Protein AF-A0A9D6YHD1-F1 (afdb_monomer_lite)

Secondary structure (DSSP, 8-state):
-HHHHHHHHHHHHHHHHHHHHHHHHHHHHHIIIIIS--------TTHHHHHHHHHHHT-SSHHHHHTTTHHHHHHHHTTHHHHHHHHHHHHHHHHHHTT----

Foldseek 3Di:
DVVLQVVLVVLLCVLLVQLVVLLVVLLVQCCCCPVVVDDDDDPRLQVSLVSQLVNQCSHPDPVRNVCSNVSNVSSVPVDPVVVVVVVVVVVVVVVVVVPDDDD

Radius of gyration: 18.27 Å; chains: 1; bounding box: 34×56×42 Å

Structure (mmCIF, N/CA/C/O backbone):
data_AF-A0A9D6YHD1-F1
#
_entry.id   AF-A0A9D6YHD1-F1
#
loop_
_atom_site.group_PDB
_atom_site.id
_atom_site.type_symbol
_atom_site.label_atom_id
_atom_site.label_alt_id
_atom_site.label_comp_id
_atom_site.label_asym_id
_atom_site.label_entity_id
_atom_site.label_seq_id
_atom_site.pdbx_PDB_ins_code
_atom_site.Cartn_x
_atom_site.Cartn_y
_atom_site.Cartn_z
_atom_site.occupancy
_atom_site.B_iso_or_equiv
_atom_site.auth_seq_id
_atom_site.auth_comp_id
_atom_site.auth_asym_id
_atom_site.auth_atom_id
_atom_site.pdbx_PDB_model_num
ATOM 1 N N . MET A 1 1 ? 16.959 3.214 -22.880 1.00 61.91 1 MET A N 1
ATOM 2 C CA . MET A 1 1 ? 16.811 2.101 -21.917 1.00 61.91 1 MET A CA 1
ATOM 3 C C . MET A 1 1 ? 17.118 2.526 -20.476 1.00 61.91 1 MET A C 1
ATOM 5 O O . MET A 1 1 ? 16.288 2.270 -19.626 1.00 61.91 1 MET A O 1
ATOM 9 N N . GLN A 1 2 ? 18.213 3.245 -20.176 1.00 71.19 2 GLN A N 1
ATOM 10 C CA . GLN A 1 2 ? 18.479 3.740 -18.803 1.00 71.19 2 GLN A CA 1
ATOM 11 C C . GLN A 1 2 ? 17.476 4.791 -18.283 1.00 71.19 2 GLN A C 1
ATOM 13 O O . GLN A 1 2 ? 17.034 4.705 -17.143 1.00 71.19 2 GLN A O 1
ATOM 18 N N . VAL A 1 3 ? 17.088 5.767 -19.112 1.00 75.38 3 VAL A N 1
ATOM 19 C CA . VAL A 1 3 ? 16.202 6.877 -18.694 1.00 75.38 3 VAL A CA 1
ATOM 20 C C . VAL A 1 3 ? 14.812 6.381 -18.278 1.00 75.38 3 VAL A C 1
ATOM 22 O O . VAL A 1 3 ? 14.273 6.819 -17.268 1.00 75.38 3 VAL A O 1
ATOM 25 N N . THR A 1 4 ? 14.260 5.415 -19.015 1.00 77.69 4 THR A N 1
ATOM 26 C CA . THR A 1 4 ? 12.967 4.781 -18.716 1.00 77.69 4 THR A CA 1
ATOM 27 C C . T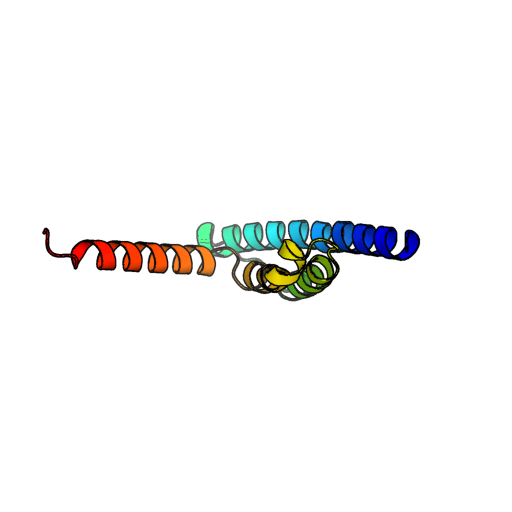HR A 1 4 ? 12.985 4.026 -17.387 1.00 77.69 4 THR A C 1
ATOM 29 O O . THR A 1 4 ? 12.018 4.089 -16.637 1.00 77.69 4 THR A O 1
ATOM 32 N N . THR A 1 5 ? 14.099 3.370 -17.052 1.00 80.31 5 THR A N 1
ATOM 33 C CA . THR A 1 5 ? 14.255 2.649 -15.782 1.00 80.31 5 THR A CA 1
ATOM 34 C C . THR A 1 5 ? 14.348 3.608 -14.597 1.00 80.31 5 THR A C 1
ATOM 36 O O . THR A 1 5 ? 13.705 3.380 -13.579 1.00 80.31 5 THR A O 1
ATOM 39 N N . ILE A 1 6 ? 15.097 4.707 -14.733 1.00 84.81 6 ILE A N 1
ATOM 40 C CA . ILE A 1 6 ? 15.212 5.730 -13.680 1.00 84.81 6 ILE A CA 1
ATOM 41 C C . ILE A 1 6 ? 13.847 6.368 -13.406 1.00 84.81 6 ILE A C 1
ATOM 43 O O . ILE A 1 6 ? 13.449 6.475 -12.249 1.00 84.81 6 ILE A O 1
ATOM 47 N N . ALA A 1 7 ? 13.106 6.722 -14.459 1.00 82.56 7 ALA A N 1
ATOM 48 C CA . ALA A 1 7 ? 11.767 7.285 -14.324 1.00 82.56 7 ALA A CA 1
ATOM 49 C C . ALA A 1 7 ? 10.805 6.326 -13.600 1.00 82.56 7 ALA A C 1
ATOM 51 O O . ALA A 1 7 ? 10.111 6.750 -12.680 1.00 82.56 7 ALA A O 1
ATOM 52 N N . ALA A 1 8 ? 10.810 5.035 -13.953 1.00 77.81 8 ALA A N 1
ATOM 53 C CA . ALA A 1 8 ? 9.986 4.020 -13.294 1.00 77.81 8 ALA A CA 1
ATOM 54 C C . ALA A 1 8 ? 10.312 3.888 -11.796 1.00 77.81 8 ALA A C 1
ATOM 56 O O . ALA A 1 8 ? 9.408 3.908 -10.964 1.00 77.81 8 ALA A O 1
ATOM 57 N N . TRP A 1 9 ? 11.598 3.849 -11.430 1.00 83.50 9 TRP A N 1
ATOM 58 C CA . TRP A 1 9 ? 12.018 3.820 -10.025 1.00 83.50 9 TRP A CA 1
ATOM 59 C C . TRP A 1 9 ? 11.616 5.081 -9.259 1.00 83.50 9 TRP A C 1
ATOM 61 O O . TRP A 1 9 ? 11.152 4.981 -8.126 1.00 83.50 9 TRP A O 1
ATOM 71 N N . SER A 1 10 ? 11.758 6.266 -9.859 1.00 85.75 10 SER A N 1
ATOM 72 C CA . SER A 1 10 ? 11.328 7.517 -9.225 1.00 85.75 10 SER A CA 1
ATOM 73 C C . SER A 1 10 ? 9.81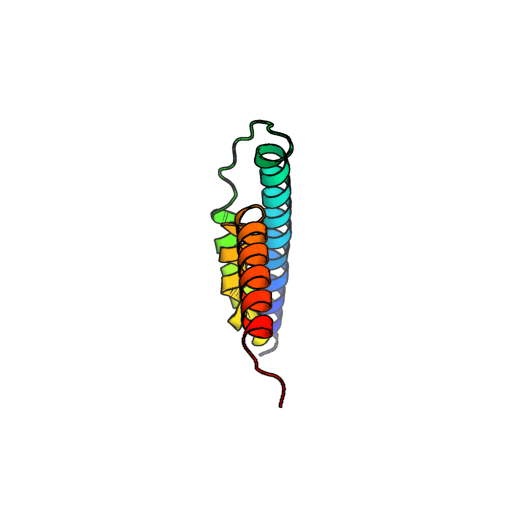9 7.538 -8.980 1.00 85.75 10 SER A C 1
ATOM 75 O O . SER A 1 10 ? 9.386 7.897 -7.889 1.00 85.75 10 SER A O 1
ATOM 77 N N . ILE A 1 11 ? 9.025 7.112 -9.964 1.00 80.81 11 ILE A N 1
ATOM 78 C CA . ILE A 1 11 ? 7.564 7.015 -9.856 1.00 80.81 11 ILE A CA 1
ATOM 79 C C . ILE A 1 11 ? 7.178 6.008 -8.768 1.00 80.81 11 ILE A C 1
ATOM 81 O O . ILE A 1 11 ? 6.377 6.339 -7.897 1.00 80.81 11 ILE A O 1
ATOM 85 N N . PHE A 1 12 ? 7.791 4.822 -8.770 1.00 76.81 12 PHE A N 1
ATOM 86 C CA . PHE A 1 12 ? 7.561 3.781 -7.772 1.00 76.81 12 PHE A CA 1
ATOM 87 C C . PHE A 1 12 ? 7.860 4.264 -6.348 1.00 76.81 12 PHE A C 1
ATOM 89 O O . PHE A 1 12 ? 7.027 4.107 -5.459 1.00 76.81 12 PHE A O 1
ATOM 96 N N . VAL A 1 13 ? 9.016 4.896 -6.122 1.00 82.31 13 VAL A N 1
ATOM 97 C CA . VAL A 1 13 ? 9.407 5.380 -4.788 1.00 82.31 13 VAL A CA 1
ATOM 98 C C . VAL A 1 13 ? 8.501 6.517 -4.322 1.00 82.31 13 VAL A C 1
ATOM 100 O O . VAL A 1 13 ? 8.076 6.517 -3.169 1.00 82.31 13 VAL A O 1
ATOM 103 N N . LEU A 1 14 ? 8.183 7.473 -5.199 1.00 81.50 14 LEU A N 1
ATOM 104 C CA . LEU A 1 14 ? 7.356 8.621 -4.833 1.00 81.50 14 LEU A CA 1
ATOM 105 C C . LEU A 1 14 ? 5.908 8.202 -4.569 1.00 81.50 14 LEU A C 1
ATOM 107 O O . LEU A 1 14 ? 5.393 8.455 -3.484 1.00 81.50 14 LEU A O 1
ATOM 111 N N . LEU A 1 15 ? 5.263 7.523 -5.517 1.00 77.31 15 LEU A N 1
ATOM 112 C CA . LEU A 1 15 ? 3.861 7.120 -5.381 1.00 77.31 15 LEU A CA 1
ATOM 113 C C . LEU A 1 15 ? 3.686 5.981 -4.373 1.00 77.31 15 LEU A C 1
ATOM 115 O O . LEU A 1 15 ? 2.773 6.036 -3.554 1.00 77.31 15 LEU A O 1
ATOM 119 N N . GLY A 1 16 ? 4.574 4.984 -4.383 1.00 75.38 16 GLY A N 1
ATOM 120 C CA . GLY A 1 16 ? 4.564 3.888 -3.412 1.00 75.38 16 GLY A CA 1
ATOM 121 C C . GLY A 1 16 ? 4.860 4.372 -1.992 1.00 75.38 16 GLY A C 1
ATOM 122 O O . GLY A 1 16 ? 4.179 3.975 -1.049 1.00 75.38 16 GLY A O 1
ATOM 123 N N . GLY A 1 17 ? 5.811 5.296 -1.826 1.00 76.81 17 GLY A N 1
ATOM 124 C CA . GLY A 1 17 ? 6.099 5.926 -0.537 1.00 76.81 17 GLY A CA 1
ATOM 125 C C . GLY A 1 17 ? 4.934 6.778 -0.024 1.00 76.81 17 GLY A C 1
ATOM 126 O O . GLY A 1 17 ? 4.533 6.641 1.132 1.00 76.81 17 GLY A O 1
ATOM 127 N N . SER A 1 18 ? 4.338 7.614 -0.883 1.00 74.94 18 SER A N 1
ATOM 128 C CA . SER A 1 18 ? 3.131 8.380 -0.537 1.00 74.94 18 SER A CA 1
ATOM 129 C C . SER A 1 18 ? 1.963 7.471 -0.163 1.00 74.94 18 SER A C 1
ATOM 131 O O . SER A 1 18 ? 1.252 7.758 0.797 1.00 74.94 18 SER A O 1
ATOM 133 N N . PHE A 1 19 ? 1.798 6.350 -0.862 1.00 76.00 19 PHE A N 1
ATOM 134 C CA . PHE A 1 19 ? 0.794 5.349 -0.536 1.00 76.00 19 PHE A CA 1
ATOM 135 C C . PHE A 1 19 ? 0.995 4.751 0.860 1.00 76.00 19 PHE A C 1
ATOM 137 O O . PHE A 1 19 ? 0.036 4.698 1.621 1.00 76.00 19 PHE A O 1
ATOM 144 N N . ILE A 1 20 ? 2.222 4.380 1.244 1.00 76.69 20 ILE A N 1
ATOM 145 C CA . ILE A 1 20 ? 2.502 3.858 2.595 1.00 76.69 20 ILE A CA 1
ATOM 146 C C . ILE A 1 20 ? 2.118 4.882 3.670 1.00 76.69 20 ILE A C 1
ATOM 148 O O . ILE A 1 20 ? 1.515 4.516 4.681 1.00 76.69 20 ILE A O 1
ATOM 152 N N . LEU A 1 21 ? 2.427 6.165 3.457 1.00 77.75 21 LEU A N 1
ATOM 153 C CA . LEU A 1 21 ? 2.065 7.231 4.396 1.00 77.75 21 LEU A CA 1
ATOM 154 C C . LEU A 1 21 ? 0.545 7.382 4.526 1.00 77.75 21 LEU A C 1
ATOM 156 O O . LEU A 1 21 ? 0.032 7.467 5.643 1.00 77.75 21 LEU A O 1
ATOM 160 N N . VAL A 1 22 ? -0.176 7.373 3.402 1.00 76.06 22 VAL A N 1
ATOM 161 C CA . VAL A 1 22 ? -1.641 7.471 3.391 1.00 76.06 22 VAL A CA 1
ATOM 162 C C . VAL A 1 22 ? -2.282 6.238 4.030 1.00 76.06 22 VAL A C 1
ATOM 164 O O . VAL A 1 22 ? -3.128 6.397 4.905 1.00 76.06 22 VAL A O 1
ATOM 167 N N . ALA A 1 23 ? -1.827 5.033 3.682 1.00 73.12 23 ALA A N 1
ATOM 168 C CA . ALA A 1 23 ? -2.314 3.778 4.248 1.00 73.12 23 ALA A CA 1
ATOM 169 C C . ALA A 1 23 ? -2.065 3.700 5.763 1.00 73.12 23 ALA A C 1
ATOM 171 O O . ALA A 1 23 ? -2.948 3.302 6.520 1.00 73.12 23 ALA A O 1
ATOM 172 N N . THR A 1 24 ? -0.898 4.153 6.234 1.00 75.81 24 THR A N 1
ATOM 173 C CA . THR A 1 24 ? -0.585 4.214 7.672 1.00 75.81 24 THR A CA 1
ATOM 174 C C . THR A 1 24 ? -1.508 5.194 8.392 1.00 75.81 24 THR A C 1
ATOM 176 O O . THR A 1 24 ? -2.060 4.869 9.441 1.00 75.81 24 THR A O 1
ATOM 179 N N . ASN A 1 25 ? -1.721 6.385 7.826 1.00 75.69 25 ASN A N 1
ATOM 180 C CA . ASN A 1 25 ? -2.635 7.366 8.404 1.00 75.69 25 ASN A CA 1
ATOM 181 C C . ASN A 1 25 ? -4.082 6.845 8.428 1.00 75.69 25 ASN A C 1
ATOM 183 O O . ASN A 1 25 ? -4.775 7.005 9.429 1.00 75.69 25 ASN A O 1
ATOM 187 N N . ASN A 1 26 ? -4.513 6.167 7.364 1.00 74.81 26 ASN A N 1
ATOM 188 C CA . ASN A 1 26 ? -5.820 5.524 7.263 1.00 74.81 26 ASN A CA 1
ATOM 189 C C . ASN A 1 26 ? -5.991 4.432 8.339 1.00 74.81 26 ASN A C 1
ATOM 191 O O . ASN A 1 26 ? -6.976 4.435 9.075 1.00 74.81 26 ASN A O 1
ATOM 195 N N . ALA A 1 27 ? -4.982 3.578 8.542 1.00 72.62 27 ALA A N 1
ATOM 196 C CA . ALA A 1 27 ? -4.978 2.581 9.614 1.00 72.62 27 ALA A CA 1
ATOM 197 C C . ALA A 1 27 ? -5.075 3.217 11.015 1.00 72.62 27 ALA A C 1
ATOM 199 O O . ALA A 1 27 ? -5.823 2.732 11.865 1.00 72.62 27 ALA A O 1
ATOM 200 N N . VAL A 1 28 ? -4.373 4.330 11.256 1.00 75.50 28 VAL A N 1
ATOM 201 C CA . VAL A 1 28 ? -4.447 5.073 12.526 1.00 75.50 28 VAL A CA 1
ATOM 202 C C . VAL A 1 28 ? -5.834 5.677 12.740 1.00 75.50 28 VAL A C 1
ATOM 204 O O . VAL A 1 28 ? -6.383 5.556 13.834 1.00 75.50 28 VAL A O 1
ATOM 207 N N . VAL A 1 29 ? -6.421 6.308 11.721 1.00 73.81 29 VAL A N 1
ATOM 208 C CA . VAL A 1 29 ? -7.781 6.867 11.798 1.00 73.81 29 VAL A CA 1
ATOM 209 C C . VAL A 1 29 ? -8.794 5.758 12.067 1.00 73.81 29 VAL A C 1
ATOM 211 O O . VAL A 1 29 ? -9.584 5.868 12.999 1.00 73.81 29 VAL A O 1
ATOM 214 N N . CYS A 1 30 ? -8.689 4.639 11.353 1.00 71.94 30 CYS A N 1
ATOM 215 C CA . CYS A 1 30 ? -9.536 3.476 11.565 1.00 71.94 30 CYS A CA 1
ATOM 216 C C . CYS A 1 30 ? -9.400 2.908 12.987 1.00 71.94 30 CYS A C 1
ATOM 218 O O . CYS A 1 30 ? -10.395 2.562 13.619 1.00 71.94 30 CYS A O 1
ATOM 220 N N . TRP A 1 31 ? -8.184 2.828 13.530 1.00 69.44 31 TRP A N 1
ATOM 221 C CA . TRP A 1 31 ? -7.972 2.416 14.918 1.00 69.44 31 TRP A CA 1
ATOM 222 C C . TRP A 1 31 ? -8.638 3.387 15.900 1.00 69.44 31 TRP A C 1
ATOM 224 O O . TRP A 1 31 ? -9.302 2.970 16.852 1.00 69.44 31 TRP A O 1
ATOM 234 N N . ARG A 1 32 ? -8.508 4.695 15.660 1.00 74.06 32 ARG A N 1
ATOM 235 C CA . ARG A 1 32 ? -9.132 5.718 16.505 1.00 74.06 32 ARG A CA 1
ATOM 236 C C . ARG A 1 32 ? -10.658 5.658 16.457 1.00 74.06 32 ARG A C 1
ATOM 238 O O . ARG A 1 32 ? -11.283 5.749 17.509 1.00 74.06 32 ARG A O 1
ATOM 245 N N . GLU A 1 33 ? -11.242 5.441 15.287 1.00 71.25 33 GLU A N 1
ATOM 246 C CA . GLU A 1 33 ? -12.694 5.366 15.107 1.00 71.25 33 GLU A CA 1
ATOM 247 C C . GLU A 1 33 ? -13.290 4.053 15.621 1.00 71.25 33 GLU A C 1
ATOM 249 O O . GLU A 1 33 ? -14.240 4.071 16.398 1.00 71.25 33 GLU A O 1
ATOM 254 N N . PHE A 1 34 ? -12.733 2.903 15.239 1.00 69.19 34 PHE A N 1
ATOM 255 C CA . PHE A 1 34 ? -13.343 1.605 15.544 1.00 69.19 34 PHE A CA 1
ATOM 256 C C . PHE A 1 34 ? -12.935 1.046 16.907 1.00 69.19 34 PHE A C 1
ATOM 258 O O . PHE A 1 34 ? -13.764 0.449 17.596 1.00 69.19 34 PHE A O 1
ATOM 265 N N . VAL A 1 35 ? -11.674 1.229 17.313 1.00 72.88 35 VAL A N 1
ATOM 266 C CA . VAL A 1 35 ? -11.164 0.684 18.583 1.00 72.88 35 VAL A CA 1
ATOM 267 C C . VAL A 1 35 ? -11.310 1.703 19.702 1.00 72.88 35 VAL A C 1
ATOM 269 O O . VAL A 1 35 ? -11.850 1.383 20.760 1.00 72.88 35 VAL A O 1
ATOM 272 N N . LEU A 1 36 ? -10.868 2.942 19.468 1.00 77.94 36 LEU A N 1
ATOM 273 C CA . LEU A 1 36 ? -10.918 3.999 20.484 1.00 77.94 36 LEU A CA 1
ATOM 274 C C . LEU A 1 36 ? -12.248 4.771 20.497 1.00 77.94 36 LEU A C 1
ATOM 276 O O . LEU A 1 36 ? -12.450 5.577 21.404 1.00 77.94 36 LEU A O 1
ATOM 280 N N . LYS A 1 37 ? -13.156 4.513 19.541 1.00 77.38 37 LYS A N 1
ATOM 281 C CA . LYS A 1 37 ? -14.480 5.157 19.420 1.00 77.38 37 LYS A CA 1
ATOM 282 C C . LYS A 1 37 ? -14.424 6.690 19.406 1.00 77.38 37 LYS A C 1
ATOM 284 O O . LYS A 1 37 ? -15.309 7.354 19.941 1.00 77.38 37 LYS A O 1
ATOM 289 N N . GLN A 1 38 ? -13.370 7.254 18.822 1.00 74.06 38 GLN A N 1
ATOM 290 C CA . GLN A 1 38 ? -13.210 8.694 18.626 1.00 74.06 38 GLN A CA 1
ATOM 291 C C . GLN A 1 38 ? -13.692 9.066 17.226 1.00 74.06 38 GLN A C 1
ATOM 293 O O . GLN A 1 38 ? -13.200 8.505 16.252 1.00 74.06 38 GLN A O 1
ATOM 298 N N . GLU A 1 39 ? -14.616 10.019 17.108 1.00 63.78 39 GLU A N 1
ATOM 299 C CA . GLU A 1 39 ? -15.071 10.487 15.797 1.00 63.78 39 GLU A CA 1
ATOM 300 C C . GLU A 1 39 ? -13.919 11.165 15.033 1.00 63.78 39 GLU A C 1
ATOM 302 O O . GLU A 1 39 ? -13.251 12.068 15.549 1.00 63.78 39 GLU A O 1
ATOM 307 N N . SER A 1 40 ? -13.672 10.728 13.797 1.00 59.00 40 SER A N 1
ATOM 308 C CA . SER A 1 40 ? -12.792 11.406 12.847 1.00 59.00 40 SER A CA 1
ATOM 309 C C . SER A 1 40 ? -13.476 11.542 11.483 1.00 59.00 40 SER A C 1
ATOM 311 O O . SER A 1 40 ? -14.295 10.714 11.097 1.00 59.00 40 SER A O 1
ATOM 313 N N . PRO A 1 41 ? -13.208 12.626 10.743 1.00 56.69 41 PRO A N 1
ATOM 314 C CA . PRO A 1 41 ? -13.632 12.744 9.356 1.00 56.69 41 PRO A CA 1
ATOM 315 C C . PRO A 1 41 ? -12.575 12.108 8.437 1.00 56.69 41 PRO A C 1
ATOM 317 O O . PRO A 1 41 ? -11.441 12.583 8.384 1.00 56.69 41 PRO A O 1
ATOM 320 N N . SER A 1 42 ? -12.934 11.071 7.673 1.00 54.19 42 SER A N 1
ATOM 321 C CA . SER A 1 42 ? -12.009 10.403 6.742 1.00 54.19 42 SER A CA 1
ATOM 322 C C . SER A 1 42 ? -12.535 10.393 5.300 1.00 54.19 42 SER A C 1
ATOM 324 O O . SER A 1 42 ? -13.294 9.519 4.896 1.00 54.19 42 SER A O 1
ATOM 326 N N . VAL A 1 43 ? -12.112 11.382 4.502 1.00 54.22 43 VAL A N 1
ATOM 327 C CA . VAL A 1 43 ? -12.292 11.442 3.024 1.00 54.22 43 VAL A CA 1
ATOM 328 C C . VAL A 1 43 ? -11.044 10.910 2.288 1.00 54.22 43 VAL A C 1
ATOM 330 O O . VAL A 1 43 ? -10.977 10.833 1.065 1.00 54.22 43 VAL A O 1
ATOM 333 N N . VAL A 1 44 ? -10.030 10.512 3.053 1.00 56.09 44 VAL A N 1
ATOM 334 C CA . VAL A 1 44 ? -8.688 10.140 2.598 1.00 56.09 44 VAL A CA 1
ATOM 335 C C . VAL A 1 44 ? -8.556 8.749 1.912 1.00 56.09 44 VAL A C 1
ATOM 337 O O . VAL A 1 44 ? -7.686 8.635 1.047 1.00 56.09 44 VAL A O 1
ATOM 340 N N . PRO A 1 45 ? -9.386 7.712 2.180 1.00 59.00 45 PRO A N 1
ATOM 341 C CA . PRO A 1 45 ? -9.044 6.307 1.894 1.00 59.00 45 PRO A CA 1
ATOM 342 C C . PRO A 1 45 ? -9.332 5.828 0.459 1.00 59.00 45 PRO A C 1
ATOM 344 O O . PRO A 1 45 ? -9.296 4.634 0.187 1.00 59.00 45 PRO A O 1
ATOM 347 N N . LEU A 1 46 ? -9.707 6.722 -0.462 1.00 62.31 46 LEU A N 1
ATOM 348 C CA . LEU A 1 46 ? -9.920 6.353 -1.872 1.00 62.31 46 LEU A CA 1
ATOM 349 C C . LEU A 1 46 ? -8.806 6.886 -2.777 1.00 62.31 46 LEU A C 1
ATOM 351 O O . LEU A 1 46 ? -8.447 6.277 -3.783 1.00 62.31 46 LEU A O 1
ATOM 355 N N . ILE A 1 47 ? -8.259 8.049 -2.419 1.00 65.81 47 ILE A N 1
ATOM 356 C CA . ILE A 1 47 ? -7.227 8.728 -3.204 1.00 65.81 47 ILE A CA 1
ATOM 357 C C . ILE A 1 47 ? -5.870 8.041 -2.989 1.00 65.81 47 ILE A C 1
ATOM 359 O O . ILE A 1 47 ? -5.086 7.934 -3.933 1.00 65.81 47 ILE A O 1
ATOM 363 N N . GLY A 1 48 ? -5.611 7.519 -1.785 1.00 69.00 48 GLY A N 1
ATOM 364 C CA . GLY A 1 48 ? -4.382 6.797 -1.457 1.00 69.00 48 GLY A CA 1
ATOM 365 C C . GLY A 1 48 ? -4.183 5.540 -2.298 1.00 69.00 48 GLY A C 1
ATOM 366 O O . GLY A 1 48 ? -3.120 5.348 -2.877 1.00 69.00 48 GLY A O 1
ATOM 367 N N . GLY A 1 49 ? -5.214 4.716 -2.426 1.00 70.56 49 GLY A N 1
ATOM 368 C CA . GLY A 1 49 ? -5.179 3.400 -3.043 1.00 70.56 49 GLY A CA 1
ATOM 369 C C . GLY A 1 49 ? -5.048 3.501 -4.548 1.00 70.56 49 GLY A C 1
ATOM 370 O O . GLY A 1 49 ? -4.318 2.717 -5.144 1.00 70.56 49 GLY A O 1
ATOM 371 N N . ILE A 1 50 ? -5.674 4.511 -5.161 1.00 76.75 50 ILE A N 1
ATOM 372 C CA . ILE A 1 50 ? -5.490 4.808 -6.586 1.00 76.75 50 ILE A CA 1
ATOM 373 C C . ILE A 1 50 ? -4.042 5.241 -6.848 1.00 76.75 50 ILE A C 1
ATOM 375 O O . ILE A 1 50 ? -3.411 4.732 -7.774 1.00 76.75 50 ILE A O 1
ATOM 379 N N . LEU A 1 51 ? -3.482 6.126 -6.016 1.00 77.75 51 LEU A N 1
ATOM 380 C CA . LEU A 1 51 ? -2.080 6.546 -6.137 1.00 77.75 51 LEU A CA 1
ATOM 381 C C . LEU A 1 51 ? -1.108 5.381 -5.899 1.00 77.75 51 LEU A C 1
ATOM 383 O O . LEU A 1 51 ? -0.140 5.233 -6.643 1.00 77.75 51 LEU A O 1
ATOM 387 N N . GLY A 1 52 ? -1.389 4.530 -4.912 1.00 76.56 52 GLY A N 1
ATOM 388 C CA . GLY A 1 52 ? -0.613 3.330 -4.617 1.00 76.56 52 GLY A CA 1
ATOM 389 C C . GLY A 1 52 ? -0.670 2.303 -5.735 1.00 76.56 52 GLY A C 1
ATOM 390 O O . GLY A 1 52 ? 0.369 1.797 -6.141 1.00 76.56 52 GLY A O 1
ATOM 391 N N . TYR A 1 53 ? -1.849 2.053 -6.301 1.00 81.94 53 TYR A N 1
ATOM 392 C CA . TYR A 1 53 ? -2.019 1.164 -7.446 1.00 81.94 53 TYR A CA 1
ATOM 393 C C . TYR A 1 53 ? -1.200 1.639 -8.647 1.00 81.94 53 TYR A C 1
ATOM 395 O O . TYR A 1 53 ? -0.408 0.875 -9.195 1.00 81.94 53 TYR A O 1
ATOM 403 N N . VAL A 1 54 ? -1.320 2.921 -9.011 1.00 81.31 54 VAL A N 1
ATOM 404 C CA . VAL A 1 54 ? -0.552 3.504 -10.121 1.00 81.31 54 VAL A CA 1
ATOM 405 C C . VAL A 1 54 ? 0.953 3.435 -9.833 1.00 81.31 54 VAL A C 1
ATOM 407 O O . VAL A 1 54 ? 1.720 3.026 -10.701 1.00 81.31 54 VAL A O 1
ATOM 410 N N . GLY A 1 55 ? 1.382 3.740 -8.606 1.00 79.12 55 GLY A N 1
ATOM 411 C CA . GLY A 1 55 ? 2.784 3.663 -8.194 1.00 79.12 55 GLY A CA 1
ATOM 412 C C . GLY A 1 55 ? 3.380 2.257 -8.233 1.00 79.12 55 GLY A C 1
ATOM 413 O O . GLY A 1 55 ? 4.467 2.068 -8.773 1.00 79.12 55 GLY A O 1
ATOM 414 N N . LEU A 1 56 ? 2.668 1.266 -7.691 1.00 81.62 56 LEU A N 1
ATOM 415 C CA . LEU A 1 56 ? 3.107 -0.131 -7.676 1.00 81.62 56 LEU A CA 1
ATOM 416 C C . LEU A 1 56 ? 3.055 -0.755 -9.076 1.00 81.62 56 LEU A C 1
ATOM 418 O O . LEU A 1 56 ? 3.957 -1.509 -9.429 1.00 81.62 56 LEU A O 1
ATOM 422 N N . SER A 1 57 ? 2.061 -0.401 -9.899 1.00 83.38 57 SER A N 1
ATOM 423 C CA . SER A 1 57 ? 1.955 -0.881 -11.287 1.00 83.38 57 SER A CA 1
ATOM 424 C C . SER A 1 57 ? 3.100 -0.386 -12.177 1.00 83.38 57 SER A C 1
ATOM 426 O O . SER A 1 57 ? 3.488 -1.069 -13.120 1.00 83.38 57 SER A O 1
ATOM 428 N N . ALA A 1 58 ? 3.686 0.769 -11.844 1.00 82.44 58 ALA A N 1
ATOM 429 C CA . ALA A 1 58 ? 4.867 1.312 -12.509 1.00 82.44 58 ALA A CA 1
ATOM 430 C C . ALA A 1 58 ? 6.188 0.691 -12.014 1.00 82.44 58 ALA A C 1
ATOM 432 O O . ALA A 1 58 ? 7.259 1.079 -12.490 1.00 82.44 58 ALA A O 1
ATOM 433 N N . SER A 1 59 ? 6.140 -0.243 -11.056 1.00 79.88 59 SER A N 1
ATOM 434 C CA . SER A 1 59 ? 7.335 -0.911 -10.549 1.00 79.88 59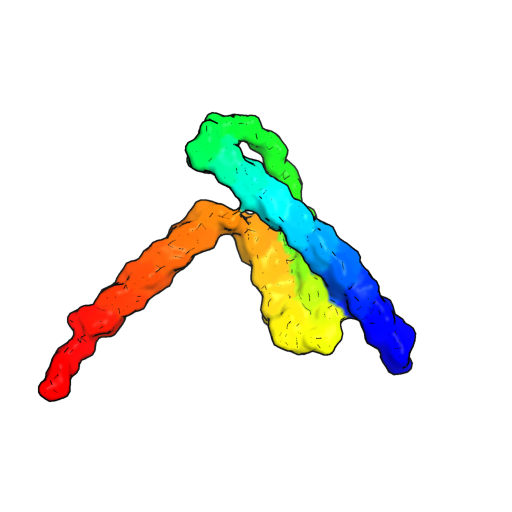 SER A CA 1
ATOM 435 C C . SER A 1 59 ? 8.024 -1.712 -11.660 1.00 79.88 59 SER A C 1
ATOM 437 O O . SER A 1 59 ? 7.365 -2.472 -12.368 1.00 79.88 59 SER A O 1
ATOM 439 N N . PRO A 1 60 ? 9.357 -1.607 -11.800 1.00 77.94 60 PRO A N 1
ATOM 440 C CA . PRO A 1 60 ? 10.118 -2.425 -12.743 1.00 77.94 60 PRO A CA 1
ATOM 441 C C . PRO A 1 60 ? 10.261 -3.889 -12.292 1.00 77.94 60 PRO A C 1
ATOM 443 O O . PRO A 1 60 ? 10.864 -4.688 -13.003 1.00 77.94 60 PRO A O 1
ATOM 446 N N . LEU A 1 61 ? 9.754 -4.238 -11.105 1.00 81.00 61 LEU A N 1
ATOM 447 C CA . LEU A 1 61 ? 9.712 -5.601 -10.589 1.00 81.00 61 LEU A CA 1
ATOM 448 C C . LEU A 1 61 ? 8.325 -6.197 -10.853 1.00 81.00 61 LEU A C 1
ATOM 450 O O . LEU A 1 61 ? 7.353 -5.769 -10.232 1.00 81.00 61 LEU A O 1
ATOM 454 N N . GLU A 1 62 ? 8.252 -7.216 -11.714 1.00 84.31 62 GLU A N 1
ATOM 455 C CA . GLU A 1 62 ? 6.994 -7.880 -12.111 1.00 84.31 62 GLU A CA 1
ATOM 456 C C . GLU A 1 62 ? 6.194 -8.385 -10.905 1.00 84.31 62 GLU A C 1
ATOM 458 O O . GLU A 1 62 ? 4.997 -8.146 -10.808 1.00 84.31 62 GLU A O 1
ATOM 463 N N . VAL A 1 63 ? 6.870 -8.960 -9.903 1.00 82.44 63 VAL A N 1
ATOM 464 C CA . VAL A 1 63 ? 6.223 -9.417 -8.659 1.00 82.44 63 VAL A CA 1
ATOM 465 C C . VAL A 1 63 ? 5.431 -8.294 -7.980 1.00 82.44 63 VAL A C 1
ATOM 467 O O . VAL A 1 63 ? 4.377 -8.542 -7.403 1.00 82.44 63 VAL A O 1
ATOM 470 N N . ILE A 1 64 ? 5.927 -7.057 -8.036 1.00 79.06 64 ILE A N 1
ATOM 471 C CA . ILE A 1 64 ? 5.291 -5.910 -7.387 1.00 79.06 64 ILE A CA 1
ATOM 472 C C . ILE A 1 64 ? 4.170 -5.340 -8.259 1.00 79.06 64 ILE A C 1
ATOM 474 O O . ILE A 1 64 ? 3.112 -5.005 -7.724 1.00 79.06 64 ILE A O 1
ATOM 478 N N . SER A 1 65 ? 4.372 -5.238 -9.577 1.00 83.19 65 SER A N 1
ATOM 479 C CA . SER A 1 65 ? 3.340 -4.713 -10.478 1.00 83.19 65 SER A CA 1
ATOM 480 C C . SER A 1 65 ? 2.143 -5.663 -10.600 1.00 83.19 65 SER A C 1
ATOM 482 O O . SER A 1 65 ? 1.004 -5.196 -10.558 1.00 83.19 65 SER A O 1
ATOM 484 N N . ASP A 1 66 ? 2.370 -6.981 -10.615 1.00 86.31 66 ASP A N 1
ATOM 485 C CA . ASP A 1 66 ? 1.318 -8.010 -10.632 1.00 86.31 66 ASP A CA 1
ATOM 486 C C . ASP A 1 66 ? 0.434 -7.961 -9.379 1.00 86.31 66 ASP A C 1
ATOM 488 O O . ASP A 1 66 ? -0.758 -8.271 -9.418 1.00 86.31 66 ASP A O 1
ATOM 492 N N . HIS A 1 67 ? 1.003 -7.516 -8.258 1.00 83.81 67 HIS A N 1
ATOM 493 C CA . HIS A 1 67 ? 0.306 -7.389 -6.981 1.00 83.81 67 HIS A CA 1
ATOM 494 C C . HIS A 1 67 ? -0.100 -5.946 -6.661 1.00 83.81 67 HIS A C 1
ATOM 496 O O . HIS A 1 67 ? -0.558 -5.672 -5.553 1.00 83.81 67 HIS A O 1
ATOM 502 N N . ALA A 1 68 ? -0.000 -5.014 -7.615 1.00 80.56 68 ALA A N 1
ATOM 503 C CA . ALA A 1 68 ? -0.328 -3.605 -7.396 1.00 80.56 68 ALA A CA 1
ATOM 504 C C . ALA A 1 68 ? -1.774 -3.391 -6.914 1.00 80.56 68 ALA A C 1
ATOM 506 O O . ALA A 1 68 ? -2.046 -2.449 -6.170 1.00 80.56 68 ALA A O 1
ATOM 507 N N . TRP A 1 69 ? -2.701 -4.283 -7.283 1.00 78.00 69 TRP A N 1
ATOM 508 C CA . TRP A 1 69 ? -4.096 -4.274 -6.821 1.00 78.00 69 TRP A CA 1
ATOM 509 C C . TRP A 1 69 ? -4.230 -4.411 -5.297 1.00 78.00 69 TRP A C 1
ATOM 511 O O . TRP A 1 69 ? -5.215 -3.930 -4.733 1.00 78.00 69 TRP A O 1
ATOM 521 N N . LEU A 1 70 ? -3.227 -4.979 -4.612 1.00 74.31 70 LEU A N 1
ATOM 522 C CA . LEU A 1 70 ? -3.181 -5.007 -3.150 1.00 74.31 70 LEU A CA 1
ATOM 523 C C . LEU A 1 70 ? -3.199 -3.600 -2.559 1.00 74.31 70 LEU A C 1
ATOM 525 O O . LEU A 1 70 ? -3.736 -3.437 -1.472 1.00 74.31 70 LEU A O 1
ATOM 529 N N . ALA A 1 71 ? -2.699 -2.574 -3.260 1.00 73.88 71 ALA A N 1
ATOM 530 C CA . ALA A 1 71 ? -2.793 -1.201 -2.771 1.00 73.88 71 ALA A CA 1
ATOM 531 C C . ALA A 1 71 ? -4.242 -0.714 -2.634 1.00 73.88 71 ALA A C 1
ATOM 533 O O . ALA A 1 71 ? -4.559 0.011 -1.694 1.00 73.88 71 ALA A O 1
ATOM 534 N N 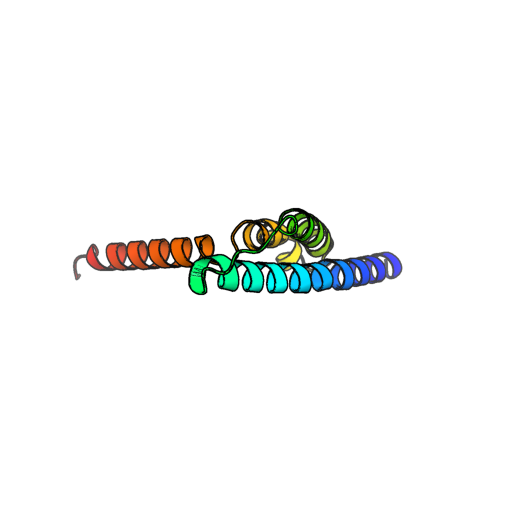. LEU A 1 72 ? -5.133 -1.148 -3.528 1.00 72.31 72 LEU A N 1
ATOM 535 C CA . LEU A 1 72 ? -6.557 -0.815 -3.461 1.00 72.31 72 LEU A CA 1
ATOM 536 C C . LEU A 1 72 ? -7.233 -1.550 -2.304 1.00 72.31 72 LEU A C 1
ATOM 538 O O . LEU A 1 72 ? -8.018 -0.953 -1.577 1.00 72.31 72 LEU A O 1
ATOM 542 N N . VAL A 1 73 ? -6.902 -2.827 -2.097 1.00 69.50 73 VAL A N 1
ATOM 543 C CA . VAL A 1 73 ? -7.439 -3.616 -0.974 1.00 69.50 73 VAL A CA 1
ATOM 544 C C . VAL A 1 73 ? -6.955 -3.071 0.364 1.00 69.50 73 VAL A C 1
ATOM 546 O O . VAL A 1 73 ? -7.735 -2.955 1.309 1.00 69.50 73 VAL A O 1
ATOM 549 N N . LEU A 1 74 ? -5.676 -2.706 0.429 1.00 67.38 74 LEU A N 1
ATOM 550 C CA . LEU A 1 74 ? -5.071 -2.105 1.603 1.00 67.38 74 LEU A CA 1
ATOM 551 C C . LEU A 1 74 ? -5.743 -0.754 1.902 1.00 67.38 74 LEU A C 1
ATOM 553 O O . LEU A 1 74 ? -6.132 -0.537 3.040 1.00 67.38 74 LEU A O 1
ATOM 557 N N . ASP A 1 75 ? -5.986 0.117 0.918 1.00 65.81 75 ASP A N 1
ATOM 558 C CA . ASP A 1 75 ? -6.602 1.425 1.206 1.00 65.81 75 ASP A CA 1
ATOM 559 C C . ASP A 1 75 ? -8.111 1.355 1.514 1.00 65.81 75 ASP A C 1
ATOM 561 O O . ASP A 1 75 ? -8.603 2.079 2.379 1.00 65.81 75 ASP A O 1
ATOM 565 N N . VAL A 1 76 ? -8.849 0.435 0.883 1.00 59.72 76 VAL A N 1
ATOM 566 C CA . VAL A 1 76 ? -10.306 0.291 1.074 1.00 59.72 76 VAL A CA 1
ATOM 567 C C . VAL A 1 76 ? -10.673 -0.412 2.396 1.00 59.72 76 VAL A C 1
ATOM 569 O O . VAL A 1 76 ? -11.807 -0.282 2.855 1.00 59.72 76 VAL A O 1
ATOM 572 N N . GLY A 1 77 ? -9.755 -1.142 3.049 1.00 56.47 77 GLY A N 1
ATOM 573 C CA . GLY A 1 77 ? -10.132 -2.085 4.120 1.00 56.47 77 GLY A CA 1
ATOM 574 C C . GLY A 1 77 ? -9.164 -2.278 5.291 1.00 56.47 77 GLY A C 1
ATOM 575 O O . GLY A 1 77 ? -9.282 -3.276 6.005 1.00 56.47 77 GLY A O 1
ATOM 576 N N . CYS A 1 78 ? -8.220 -1.367 5.523 1.00 59.22 78 CYS A N 1
ATOM 577 C CA . CYS A 1 78 ? -6.984 -1.654 6.264 1.00 59.22 78 CYS A CA 1
ATOM 578 C C . CYS A 1 78 ? -7.029 -2.015 7.764 1.00 59.22 78 CYS A C 1
ATOM 580 O O . CYS A 1 78 ? -5.978 -2.136 8.386 1.00 59.22 78 CYS A O 1
ATOM 582 N N . GLY A 1 79 ? -8.181 -2.229 8.386 1.00 61.16 79 GLY A N 1
ATOM 583 C CA . GLY A 1 79 ? -8.199 -2.720 9.770 1.00 61.16 79 GLY A CA 1
ATOM 584 C C . GLY A 1 79 ? -9.243 -3.801 9.985 1.00 61.16 79 GLY A C 1
ATOM 585 O O . GLY A 1 79 ? -8.884 -4.967 10.138 1.00 61.16 79 GLY A O 1
ATOM 586 N N . PRO A 1 80 ? -10.538 -3.454 9.959 1.00 58.78 80 PRO A N 1
ATOM 587 C CA . PRO A 1 80 ? -11.600 -4.374 10.330 1.00 58.78 80 PRO A CA 1
ATOM 588 C C . PRO A 1 80 ? -11.768 -5.494 9.308 1.00 58.78 80 PRO A C 1
ATOM 590 O O . PRO A 1 80 ? -11.951 -6.641 9.693 1.00 58.78 80 PRO A O 1
ATOM 593 N N . PHE A 1 81 ? -11.659 -5.188 8.013 1.00 63.00 81 PHE A N 1
ATOM 594 C CA . PHE A 1 81 ? -11.851 -6.176 6.950 1.00 63.00 81 PHE A CA 1
ATOM 595 C C . PHE A 1 81 ? -10.648 -7.100 6.777 1.00 63.00 81 PHE A C 1
ATOM 597 O O . PHE A 1 81 ? -10.841 -8.276 6.491 1.00 63.00 81 PHE A O 1
ATOM 604 N N . LEU A 1 82 ? -9.425 -6.614 7.012 1.00 64.06 82 LEU A N 1
ATOM 605 C CA . LEU A 1 82 ? -8.244 -7.480 7.064 1.00 64.06 82 LEU A CA 1
ATOM 606 C C . LEU A 1 82 ? -8.273 -8.410 8.280 1.00 64.06 82 LEU A C 1
ATOM 608 O O . LEU A 1 82 ? -7.990 -9.595 8.132 1.00 64.06 82 LEU A O 1
ATOM 612 N N . LEU A 1 83 ? -8.665 -7.912 9.458 1.00 67.06 83 LEU A N 1
ATOM 613 C CA . LEU A 1 83 ? -8.850 -8.753 10.645 1.00 67.06 83 LEU A CA 1
ATOM 614 C C . LEU A 1 83 ? -9.977 -9.772 10.451 1.00 67.06 83 LEU A C 1
ATOM 616 O O . LEU A 1 83 ? -9.780 -10.941 10.758 1.00 67.06 83 LEU A O 1
ATOM 620 N N . LEU A 1 84 ? -11.122 -9.359 9.903 1.00 70.44 84 LEU A N 1
ATOM 621 C CA . LEU A 1 84 ? -12.238 -10.255 9.592 1.00 70.44 84 LEU A CA 1
ATOM 622 C C . LEU A 1 84 ? -11.856 -11.291 8.522 1.00 70.44 84 LEU A C 1
ATOM 624 O O . LEU A 1 84 ? -12.176 -12.467 8.646 1.00 70.44 84 LEU A O 1
ATOM 628 N N . GLY A 1 85 ? -11.152 -10.871 7.471 1.00 72.38 85 GLY A N 1
ATOM 629 C CA . GLY A 1 85 ? -10.654 -11.771 6.435 1.00 72.38 85 GLY A CA 1
ATOM 630 C C . GLY A 1 85 ? -9.679 -12.796 7.008 1.00 72.38 85 GLY A C 1
ATOM 631 O O . GLY A 1 85 ? -9.810 -13.986 6.740 1.00 72.38 85 GLY A O 1
ATOM 632 N N . LEU A 1 86 ? -8.751 -12.357 7.862 1.00 76.62 86 LEU A N 1
ATOM 633 C CA . LEU A 1 86 ? -7.803 -13.238 8.537 1.00 76.62 86 LEU A CA 1
ATOM 634 C C . LEU A 1 86 ? -8.509 -14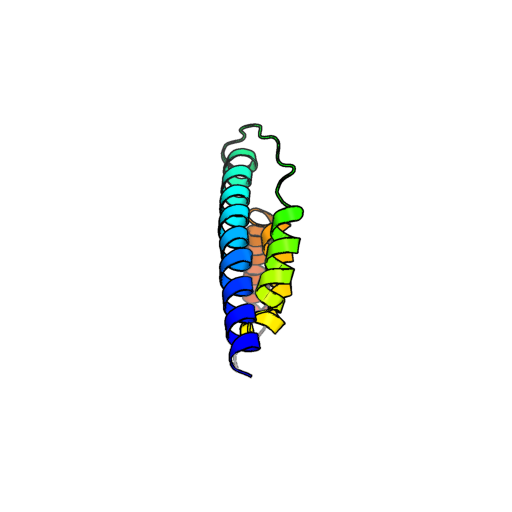.238 9.464 1.00 76.62 86 LEU A C 1
ATOM 636 O O . LEU A 1 86 ? -8.174 -15.420 9.432 1.00 76.62 86 LEU A O 1
ATOM 640 N N . THR A 1 87 ? -9.491 -13.807 10.263 1.00 78.81 87 THR A N 1
ATOM 641 C CA . THR A 1 87 ? -10.227 -14.721 11.153 1.00 78.81 87 THR A CA 1
ATOM 642 C C . THR A 1 87 ? -11.040 -15.747 10.376 1.00 78.81 87 THR A C 1
ATOM 644 O O . THR A 1 87 ? -11.044 -16.913 10.760 1.00 78.81 87 THR A O 1
ATOM 647 N N . LEU A 1 88 ? -11.674 -15.359 9.266 1.00 81.50 88 LEU A N 1
ATOM 648 C CA . LEU A 1 88 ? -12.409 -16.286 8.402 1.00 81.50 88 LEU A CA 1
ATOM 649 C C . LEU A 1 88 ? -11.483 -17.294 7.709 1.00 81.50 88 LEU A C 1
ATOM 651 O O . LEU A 1 88 ? -11.809 -18.477 7.657 1.00 81.50 88 LEU A O 1
ATOM 655 N N . ILE A 1 89 ? -10.318 -16.857 7.219 1.00 82.38 89 ILE A N 1
ATOM 656 C CA . ILE A 1 89 ? -9.326 -17.748 6.596 1.00 82.38 89 ILE A CA 1
ATOM 657 C C . ILE A 1 89 ? -8.788 -18.756 7.617 1.00 82.38 89 ILE A C 1
ATOM 659 O O . ILE A 1 89 ? -8.715 -19.947 7.321 1.00 82.38 89 ILE A O 1
ATOM 663 N N . LEU A 1 90 ? -8.439 -18.300 8.824 1.00 83.25 90 LEU A N 1
ATOM 664 C CA . LEU A 1 90 ? -7.958 -19.179 9.893 1.00 83.25 90 LEU A CA 1
ATOM 665 C C . LEU A 1 90 ? -9.044 -20.156 10.360 1.00 83.25 90 LEU A C 1
ATOM 667 O O . LEU A 1 90 ? -8.751 -21.332 10.554 1.00 83.25 90 LEU A O 1
ATOM 671 N N . ALA A 1 91 ? -10.295 -19.703 10.485 1.00 81.12 91 ALA A N 1
ATOM 672 C CA . ALA A 1 91 ? -11.418 -20.570 10.831 1.00 81.12 91 ALA A CA 1
ATOM 673 C C . ALA A 1 91 ? -11.645 -21.662 9.769 1.00 81.12 91 ALA A C 1
ATOM 675 O O . ALA A 1 91 ? -11.747 -22.835 10.115 1.00 81.12 91 ALA A O 1
ATOM 676 N N . GLY A 1 92 ? -11.632 -21.304 8.481 1.00 82.94 92 GLY A N 1
ATOM 677 C CA . GLY A 1 92 ? -11.771 -22.276 7.391 1.00 82.94 92 GLY A CA 1
ATOM 678 C C . GLY A 1 92 ? -10.590 -23.250 7.283 1.00 82.94 92 GLY A C 1
ATOM 679 O O . GLY A 1 92 ? -10.785 -24.423 6.971 1.00 82.94 92 GLY A O 1
ATOM 680 N N . ALA A 1 93 ? -9.367 -22.803 7.585 1.00 78.06 93 ALA A N 1
ATOM 681 C CA . ALA A 1 93 ? -8.193 -23.678 7.630 1.00 78.06 93 ALA A CA 1
ATOM 682 C C . ALA A 1 93 ? -8.302 -24.731 8.747 1.00 78.06 93 ALA A C 1
ATOM 684 O O . ALA A 1 93 ? -7.996 -25.901 8.519 1.00 78.06 93 ALA A O 1
ATOM 685 N N . MET A 1 94 ? -8.807 -24.338 9.923 1.00 71.88 94 MET A N 1
ATOM 686 C CA . MET A 1 94 ? -9.039 -25.257 11.041 1.00 71.88 94 MET A CA 1
ATOM 687 C C . MET A 1 94 ? -10.125 -26.300 10.738 1.00 71.88 94 MET A C 1
ATOM 689 O O . MET A 1 94 ? -10.003 -27.455 11.147 1.00 71.88 94 MET A O 1
ATOM 693 N N . GLU A 1 95 ? -11.176 -25.927 10.004 1.00 70.44 95 GLU A N 1
ATOM 694 C CA . GLU A 1 95 ? -12.215 -26.876 9.585 1.00 70.44 95 GLU A CA 1
ATOM 695 C C . GLU A 1 95 ? -11.662 -27.931 8.614 1.00 70.44 95 GLU A C 1
ATOM 697 O O . GLU A 1 95 ? -12.002 -29.111 8.727 1.00 70.44 95 GLU A O 1
ATOM 702 N N . HIS A 1 96 ? -10.752 -27.547 7.715 1.00 59.03 96 HIS A N 1
ATOM 703 C CA . HIS A 1 96 ? -10.181 -28.450 6.714 1.00 59.03 96 HIS A CA 1
ATOM 704 C C . HIS A 1 96 ? -9.216 -29.503 7.305 1.00 59.03 96 HIS A C 1
ATOM 706 O O . HIS A 1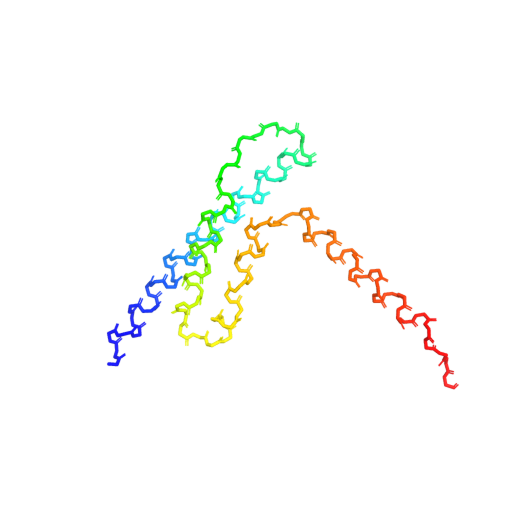 96 ? -9.126 -30.611 6.772 1.00 59.03 96 HIS A O 1
ATOM 712 N N . GLU A 1 97 ? -8.527 -29.207 8.414 1.00 59.59 97 GLU A N 1
ATOM 713 C CA . GLU A 1 97 ? -7.707 -30.195 9.144 1.00 59.59 97 GLU A CA 1
ATOM 714 C C . GLU A 1 97 ? -8.556 -31.214 9.925 1.00 59.59 97 GLU A C 1
ATOM 716 O O . GLU A 1 97 ? -8.134 -32.352 10.113 1.00 59.59 97 GLU A O 1
ATOM 721 N N . SER A 1 98 ? -9.776 -30.850 10.332 1.00 59.22 98 SER A N 1
ATOM 722 C CA . SER A 1 98 ? -10.658 -31.728 11.120 1.00 59.22 98 SER A CA 1
ATOM 723 C C . SER A 1 98 ? -11.351 -32.841 10.313 1.00 59.22 98 SER A C 1
ATOM 725 O O . SER A 1 98 ? -11.919 -33.762 10.900 1.00 59.22 98 SER A O 1
ATOM 727 N N . ILE A 1 99 ? -11.309 -32.770 8.975 1.00 62.06 99 ILE A N 1
ATOM 728 C CA . ILE A 1 99 ? -12.067 -33.651 8.065 1.00 62.06 99 ILE A CA 1
ATOM 729 C C . ILE A 1 99 ? -11.193 -34.751 7.441 1.00 62.06 99 ILE A C 1
ATOM 731 O O . ILE A 1 99 ? -11.733 -35.686 6.853 1.00 62.06 99 ILE A O 1
ATOM 735 N N . GLN A 1 100 ? -9.862 -34.716 7.577 1.00 55.94 100 GLN A N 1
ATOM 736 C CA . GLN A 1 100 ? -9.031 -35.822 7.089 1.00 55.94 100 GLN A CA 1
ATOM 737 C C . GLN A 1 100 ? -9.089 -37.012 8.065 1.00 55.94 100 GLN A C 1
ATOM 739 O O . GLN A 1 100 ? -8.567 -36.903 9.176 1.00 55.94 100 GLN A O 1
ATOM 744 N N . PRO A 1 101 ? -9.702 -38.157 7.694 1.00 53.28 101 PRO A N 1
ATOM 745 C CA . PRO A 1 101 ? -9.598 -39.357 8.509 1.00 53.28 101 PRO A CA 1
ATOM 746 C C . PRO A 1 101 ? -8.139 -39.829 8.517 1.00 53.28 101 PRO A C 1
ATOM 748 O O . PRO A 1 101 ? -7.470 -39.825 7.482 1.00 53.28 101 PRO A O 1
ATOM 751 N N . ALA A 1 102 ? -7.657 -40.215 9.700 1.00 66.81 102 ALA A N 1
ATOM 752 C CA . ALA A 1 102 ? -6.354 -40.850 9.875 1.00 66.81 102 ALA A CA 1
ATOM 753 C C . ALA A 1 102 ? -6.210 -42.074 8.936 1.00 66.81 102 ALA A C 1
ATOM 755 O O . ALA A 1 102 ? -7.223 -42.728 8.668 1.00 66.81 102 ALA A O 1
ATOM 756 N N . PRO A 1 103 ? -4.992 -42.354 8.427 1.00 65.94 103 PRO A N 1
ATOM 757 C CA . PRO A 1 103 ? -4.743 -43.437 7.474 1.00 65.94 103 PRO A CA 1
ATOM 758 C C . PRO A 1 103 ? -5.081 -44.828 8.021 1.00 65.94 103 PRO A C 1
ATOM 760 O O . PRO A 1 103 ? -4.935 -45.043 9.248 1.00 65.94 103 PRO A O 1
#

Sequence (103 aa):
MQVTTIAAWSIFVLLGGSFILVATNNAVVCWREFVLKQESPSVVPLIGGILGYVGLSASPLEVISDHAWLALVLDVGCGPFLLLGLTLILAGAMEHESIQPAP

pLDDT: mean 72.87, std 8.66, range [53.28, 86.31]